Protein AF-A0A0S8EKQ5-F1 (afdb_monomer)

Solvent-accessible surface area (backbone atoms only — not comparable to full-atom values): 7955 Å² total; per-residue (Å²): 131,70,68,64,58,56,53,51,50,49,41,32,67,75,46,44,52,55,64,85,63,98,83,63,56,72,72,59,52,55,53,39,52,53,35,38,76,71,75,39,72,30,67,45,91,68,49,55,60,53,49,50,55,59,42,62,75,48,75,75,86,63,68,54,60,55,75,44,77,36,56,76,66,57,38,51,53,50,51,43,46,37,74,69,46,48,60,64,58,49,21,62,73,41,54,92,82,46,51,52,70,58,46,50,53,48,53,54,49,50,26,59,74,32,69,45,57,81,89,42,44,40,62,53,30,43,76,70,67,73,45,77,80,83,125

Structure (mmCIF, N/CA/C/O backbone):
data_AF-A0A0S8EKQ5-F1
#
_entry.id   AF-A0A0S8EKQ5-F1
#
loop_
_atom_site.group_PDB
_atom_site.id
_atom_site.type_symbol
_atom_site.label_atom_id
_atom_site.label_alt_id
_atom_site.label_comp_id
_atom_site.label_asym_id
_atom_site.label_entity_id
_atom_site.label_seq_id
_atom_site.pdbx_PDB_ins_code
_atom_site.Cartn_x
_atom_site.Cartn_y
_atom_site.Cartn_z
_atom_site.occupancy
_atom_site.B_iso_or_equiv
_atom_site.auth_seq_id
_atom_site.auth_comp_id
_atom_site.auth_asym_id
_atom_site.auth_atom_id
_atom_site.pdbx_PDB_model_num
ATOM 1 N N . MET A 1 1 ? -24.302 -8.553 15.765 1.00 49.97 1 MET A N 1
ATOM 2 C CA . MET A 1 1 ? -23.192 -8.093 14.897 1.00 49.97 1 MET A CA 1
ATOM 3 C C . MET A 1 1 ? -23.242 -6.576 14.826 1.00 49.97 1 MET A C 1
ATOM 5 O O . MET A 1 1 ? -24.324 -6.044 14.621 1.00 49.97 1 MET A O 1
ATOM 9 N N . SER A 1 2 ? -22.131 -5.868 15.046 1.00 59.28 2 SER A N 1
ATOM 10 C CA . SER A 1 2 ? -22.132 -4.399 14.985 1.00 59.28 2 SER A CA 1
ATOM 11 C C . SER A 1 2 ? -22.181 -3.951 13.520 1.00 59.28 2 SER A C 1
ATOM 13 O O . SER A 1 2 ? -21.159 -3.961 12.837 1.00 59.28 2 SER A O 1
ATOM 15 N N . SER A 1 3 ? -23.378 -3.596 13.032 1.00 77.56 3 SER A N 1
ATOM 16 C CA . SER A 1 3 ? -23.650 -3.170 11.644 1.00 77.56 3 SER A CA 1
ATOM 17 C C . SER A 1 3 ? -22.677 -2.102 11.136 1.00 77.56 3 SER A C 1
ATOM 19 O O . SER A 1 3 ? -22.380 -2.051 9.949 1.00 77.56 3 SER A O 1
ATOM 21 N N . ARG A 1 4 ? -22.147 -1.271 12.038 1.00 84.75 4 ARG A N 1
ATOM 22 C CA . ARG A 1 4 ? -21.207 -0.194 11.727 1.00 84.75 4 ARG A CA 1
ATOM 23 C C . ARG A 1 4 ? -19.870 -0.701 11.176 1.00 84.75 4 ARG A C 1
ATOM 25 O O . ARG A 1 4 ? -19.372 -0.128 10.216 1.00 84.75 4 ARG A O 1
ATOM 32 N N . LEU A 1 5 ? -19.278 -1.741 11.767 1.00 79.06 5 LEU A N 1
ATOM 33 C CA . LEU A 1 5 ? -17.951 -2.221 11.350 1.00 79.06 5 LEU A CA 1
ATOM 34 C C . LEU A 1 5 ? -17.982 -2.880 9.974 1.00 79.06 5 LEU A C 1
ATOM 36 O O . LEU A 1 5 ? -17.043 -2.714 9.207 1.00 79.06 5 LEU A O 1
ATOM 40 N N . VAL A 1 6 ? -19.080 -3.562 9.647 1.00 80.81 6 VAL A N 1
ATOM 41 C CA . VAL A 1 6 ? -19.284 -4.168 8.326 1.00 80.81 6 VAL A CA 1
ATOM 42 C C . VAL A 1 6 ? -19.385 -3.089 7.248 1.00 80.81 6 VAL A C 1
ATOM 44 O O . VAL A 1 6 ? -18.750 -3.212 6.211 1.00 80.81 6 VAL A O 1
ATOM 47 N N . THR A 1 7 ? -20.110 -1.994 7.504 1.00 83.75 7 THR A N 1
ATOM 48 C CA . THR A 1 7 ? -20.184 -0.857 6.569 1.00 83.75 7 THR A CA 1
ATOM 49 C C . THR A 1 7 ? -18.829 -0.183 6.373 1.00 83.75 7 THR A C 1
ATOM 51 O O . THR A 1 7 ? -18.474 0.164 5.251 1.00 83.75 7 THR A O 1
ATOM 54 N N . ILE A 1 8 ? -18.066 -0.012 7.455 1.00 84.69 8 ILE A N 1
ATOM 55 C CA . ILE A 1 8 ? -16.722 0.570 7.395 1.00 84.69 8 ILE A CA 1
ATOM 56 C C . ILE A 1 8 ? -15.788 -0.333 6.580 1.00 84.69 8 ILE A C 1
ATOM 58 O O . ILE A 1 8 ? -15.105 0.154 5.685 1.00 84.69 8 ILE A O 1
ATOM 62 N N . LEU A 1 9 ? -15.784 -1.640 6.864 1.00 79.62 9 LEU A N 1
ATOM 63 C CA . LEU A 1 9 ? -14.973 -2.620 6.145 1.00 79.62 9 LEU A CA 1
ATOM 64 C C . LEU A 1 9 ? -15.328 -2.647 4.657 1.00 79.62 9 LEU A C 1
ATOM 66 O O . LEU A 1 9 ? -14.433 -2.518 3.832 1.00 79.62 9 LEU A O 1
ATOM 70 N N . ALA A 1 10 ? -16.619 -2.720 4.326 1.00 78.31 10 ALA A N 1
ATOM 71 C CA . ALA A 1 10 ? -17.087 -2.680 2.947 1.00 78.31 10 ALA A CA 1
ATOM 72 C C . ALA A 1 10 ? -16.643 -1.390 2.240 1.00 78.31 10 ALA A C 1
ATOM 74 O O . ALA A 1 10 ? -16.176 -1.437 1.111 1.00 78.31 10 ALA A O 1
ATOM 75 N N . GLY A 1 11 ? -16.722 -0.234 2.909 1.00 79.94 11 GLY A N 1
ATOM 76 C CA . GLY A 1 11 ? -16.228 1.032 2.363 1.00 79.94 11 GLY A CA 1
ATOM 77 C C . GLY A 1 11 ? -14.750 0.966 1.970 1.00 79.94 11 GLY A C 1
ATOM 78 O O . GLY A 1 11 ? -14.397 1.378 0.868 1.00 79.94 11 GLY A O 1
ATOM 79 N N . TYR A 1 12 ? -13.906 0.391 2.829 1.00 78.25 12 TYR A N 1
ATOM 80 C CA . TYR A 1 12 ? -12.501 0.151 2.497 1.00 78.25 12 TYR A CA 1
ATOM 81 C C . TYR A 1 12 ? -12.352 -0.855 1.348 1.00 78.25 12 TYR A C 1
ATOM 83 O O . TYR A 1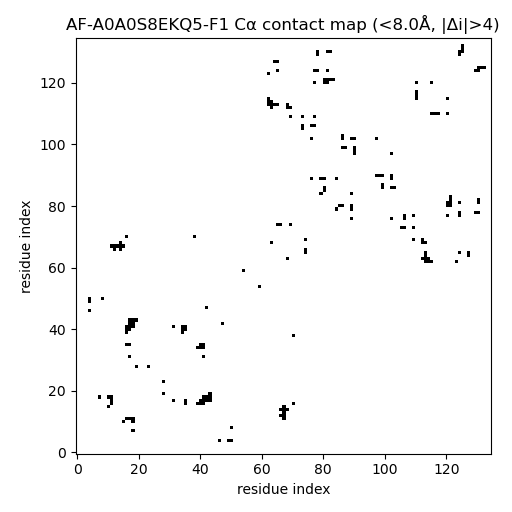 12 ? -11.603 -0.591 0.415 1.00 78.25 12 TYR A O 1
ATOM 91 N N . GLU A 1 13 ? -13.101 -1.960 1.353 1.00 73.00 13 GLU A N 1
ATOM 92 C CA . GLU A 1 13 ? -13.088 -2.956 0.268 1.00 73.00 13 GLU A CA 1
ATOM 93 C C . GLU A 1 13 ? -13.494 -2.378 -1.099 1.00 73.00 13 GLU A C 1
ATOM 95 O O . GLU A 1 13 ? -13.020 -2.850 -2.133 1.00 73.00 13 GLU A O 1
ATOM 100 N N . TYR A 1 14 ? -14.315 -1.326 -1.114 1.00 75.62 14 TYR A N 1
ATOM 101 C CA . TYR A 1 14 ? -14.677 -0.570 -2.316 1.00 75.62 14 TYR A CA 1
ATOM 102 C C . TYR A 1 14 ? -13.705 0.576 -2.655 1.00 75.62 14 TYR A C 1
ATOM 104 O O . TYR A 1 14 ? -13.957 1.322 -3.599 1.00 75.62 14 TYR A O 1
ATOM 112 N N . GLY A 1 15 ? -12.590 0.708 -1.928 1.00 68.44 15 GLY A N 1
ATOM 113 C CA . GLY A 1 15 ? -11.517 1.660 -2.226 1.00 68.44 15 GLY A CA 1
ATOM 114 C C . GLY A 1 15 ? -11.637 3.016 -1.530 1.00 68.44 15 GLY A C 1
ATOM 115 O O . GLY A 1 15 ? -11.069 3.994 -2.007 1.00 68.44 15 GLY A O 1
ATOM 116 N N . ALA A 1 16 ? -12.379 3.124 -0.424 1.00 80.25 16 ALA A N 1
ATOM 117 C CA . ALA A 1 16 ? -12.367 4.348 0.372 1.00 80.25 16 ALA A CA 1
ATOM 118 C C . ALA A 1 16 ? -11.007 4.537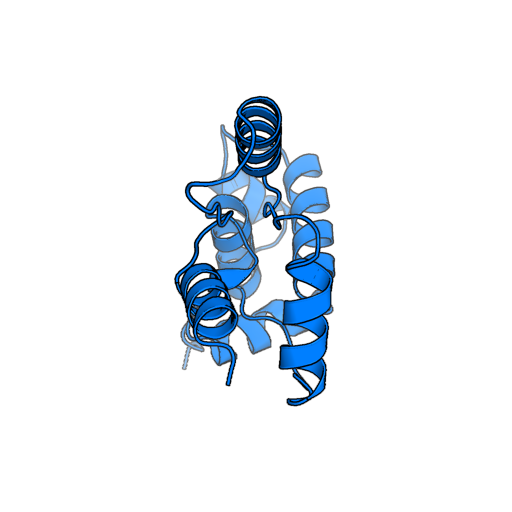 1.069 1.00 80.25 16 ALA A C 1
ATOM 120 O O . ALA A 1 16 ? -10.570 3.672 1.819 1.00 80.25 16 ALA A O 1
ATOM 121 N N . ASP A 1 17 ? -10.382 5.705 0.919 1.00 78.06 17 ASP A N 1
ATOM 122 C CA . ASP A 1 17 ? -9.123 6.034 1.612 1.00 78.06 17 ASP A CA 1
ATOM 123 C C . ASP A 1 17 ? -9.328 6.501 3.070 1.00 78.06 17 ASP A C 1
ATOM 125 O O . ASP A 1 17 ? -8.375 6.777 3.799 1.00 78.06 17 ASP A O 1
ATOM 129 N N . GLY A 1 18 ? -10.574 6.578 3.539 1.00 82.12 18 GLY A N 1
ATOM 130 C CA . GLY A 1 18 ? -10.901 6.911 4.921 1.00 82.12 18 GLY A CA 1
ATOM 131 C C . GLY A 1 18 ? -12.400 6.866 5.199 1.00 82.12 18 GLY A C 1
ATOM 132 O O . GLY A 1 18 ? -13.218 7.070 4.302 1.00 82.12 18 GLY A O 1
ATOM 133 N N . TYR A 1 19 ? -12.769 6.619 6.458 1.00 85.56 19 TYR A N 1
ATOM 134 C CA . TYR A 1 19 ? -14.165 6.617 6.900 1.00 85.56 19 TYR A CA 1
ATOM 135 C C . TYR A 1 19 ? -14.368 7.523 8.118 1.00 85.56 19 TYR A C 1
ATOM 137 O O . TYR A 1 19 ? -13.725 7.354 9.156 1.00 85.56 19 TYR A O 1
ATOM 145 N N . LEU A 1 20 ? -15.317 8.456 8.015 1.00 86.69 20 LEU A N 1
ATOM 146 C CA . LEU A 1 20 ? -15.680 9.398 9.074 1.00 86.69 20 LEU A CA 1
ATOM 147 C C . LEU A 1 20 ? -17.164 9.255 9.426 1.00 86.69 20 LEU A C 1
ATOM 149 O O . LEU A 1 20 ? -18.012 9.027 8.567 1.00 86.69 20 LEU A O 1
ATOM 153 N N . THR A 1 21 ? -17.493 9.417 10.707 1.00 84.12 21 THR A N 1
ATOM 154 C CA . THR A 1 21 ? -18.889 9.474 11.169 1.00 84.12 21 THR A CA 1
ATOM 155 C C . THR A 1 21 ? -19.311 10.921 11.408 1.00 84.12 21 THR A C 1
ATOM 157 O O . THR A 1 21 ? -18.476 11.776 11.693 1.00 84.12 21 THR A O 1
ATOM 160 N N . LYS A 1 22 ? -20.620 11.205 11.349 1.00 80.50 22 LYS A N 1
ATOM 161 C CA . LYS A 1 22 ? -21.175 12.564 11.527 1.00 80.50 22 LYS A CA 1
ATOM 162 C C . LYS A 1 22 ? -20.849 13.223 12.884 1.00 80.50 22 LYS A C 1
ATOM 164 O O . LYS A 1 22 ? -21.068 14.417 13.026 1.00 80.50 22 LYS A O 1
ATOM 169 N N . GLY A 1 23 ? -20.343 12.469 13.867 1.00 80.44 23 GLY A N 1
ATOM 170 C CA . GLY A 1 23 ? -19.962 12.967 15.196 1.00 80.44 23 GLY A CA 1
ATOM 171 C C . GLY A 1 23 ? -18.477 13.316 15.363 1.00 80.44 23 GLY A C 1
ATOM 172 O O . GLY A 1 23 ? -18.048 13.592 16.482 1.00 80.44 23 GLY A O 1
ATOM 173 N N . ILE A 1 24 ? -17.671 13.259 14.299 1.00 82.38 24 ILE A N 1
ATOM 174 C CA . ILE A 1 24 ? -16.241 13.571 14.379 1.00 82.38 24 ILE A CA 1
ATOM 175 C C . ILE A 1 24 ? -16.021 15.070 14.643 1.00 82.38 24 ILE A C 1
ATOM 177 O O . ILE A 1 24 ? -16.697 15.929 14.074 1.00 82.38 24 ILE A O 1
ATOM 181 N N . LYS A 1 25 ? -15.061 15.395 15.515 1.00 84.56 25 LYS A N 1
ATOM 182 C CA . LYS A 1 25 ? -14.661 16.786 15.757 1.00 84.56 25 LYS A CA 1
ATOM 183 C C . LYS A 1 25 ? -14.000 17.375 14.506 1.00 84.56 25 LYS A C 1
ATOM 185 O O . LYS A 1 25 ? -13.324 16.650 13.776 1.00 84.56 25 LYS A O 1
ATOM 190 N N . ARG A 1 26 ? -14.157 18.683 14.274 1.00 83.25 26 ARG A N 1
ATOM 191 C CA . ARG A 1 26 ? -13.646 19.358 13.063 1.00 83.25 26 ARG A CA 1
ATOM 192 C C . ARG A 1 26 ? -12.139 19.197 12.884 1.00 83.25 26 ARG A C 1
ATOM 194 O O . ARG A 1 26 ? -11.686 18.995 11.764 1.00 83.25 26 ARG A O 1
ATOM 201 N N . GLU A 1 27 ? -11.380 19.206 13.972 1.00 81.50 27 GLU A N 1
ATOM 202 C CA . GLU A 1 27 ? -9.918 19.086 13.949 1.00 81.50 27 GLU A CA 1
ATOM 203 C C . GLU A 1 27 ? -9.481 17.723 13.391 1.00 81.50 27 GLU A C 1
ATOM 205 O O . GLU A 1 27 ? -8.493 17.617 12.671 1.00 81.50 27 GLU A O 1
ATOM 210 N N . LYS A 1 28 ? -10.274 16.677 13.651 1.00 82.25 28 LYS A N 1
ATOM 211 C CA . LYS A 1 28 ? -10.033 15.324 13.137 1.00 82.25 28 LYS A CA 1
ATOM 212 C C . LYS A 1 28 ? -10.397 15.159 11.665 1.00 82.25 28 LYS A C 1
ATOM 214 O O . LYS A 1 28 ? -9.867 14.263 11.018 1.00 82.25 28 LYS A O 1
ATOM 219 N N . ILE A 1 29 ? -11.260 16.020 11.127 1.00 88.00 29 ILE A N 1
ATOM 220 C CA . ILE A 1 29 ? -11.550 16.047 9.688 1.00 88.00 29 ILE A CA 1
ATOM 221 C C . ILE A 1 29 ? -10.319 16.550 8.928 1.00 88.00 29 ILE A C 1
ATOM 223 O O . ILE A 1 29 ? -9.947 15.947 7.927 1.00 88.00 29 ILE A O 1
ATOM 227 N N . GLY A 1 30 ? -9.663 17.605 9.427 1.00 89.94 30 GLY A N 1
ATOM 228 C CA . GLY A 1 30 ? -8.421 18.122 8.840 1.00 89.94 30 GLY A CA 1
ATOM 229 C C . GLY A 1 30 ? -7.319 17.063 8.809 1.00 89.94 30 GLY A C 1
ATOM 230 O O . GLY A 1 30 ? -6.782 16.767 7.748 1.00 89.94 30 GLY A O 1
ATOM 231 N N . GLU A 1 31 ? -7.083 16.402 9.945 1.00 86.44 31 GLU A N 1
ATOM 232 C CA . GLU A 1 31 ? -6.123 15.294 10.056 1.00 86.44 31 GLU A CA 1
ATOM 233 C C . GLU A 1 31 ? -6.433 14.148 9.079 1.00 86.44 31 GLU A C 1
ATOM 235 O O . GLU A 1 31 ? -5.526 13.588 8.461 1.00 86.44 31 GLU A O 1
ATOM 240 N N . ALA A 1 32 ? -7.714 13.809 8.901 1.00 86.69 32 ALA A N 1
ATOM 241 C CA . ALA A 1 32 ? -8.128 12.781 7.952 1.00 86.69 32 ALA A CA 1
ATOM 242 C C . ALA A 1 32 ? -7.804 13.163 6.506 1.00 86.69 32 ALA A C 1
ATOM 244 O O . ALA A 1 32 ? -7.271 12.342 5.761 1.00 86.69 32 ALA A O 1
ATOM 245 N N . ILE A 1 33 ? -8.072 14.413 6.127 1.00 89.56 33 ILE A N 1
ATOM 246 C CA . ILE A 1 33 ? -7.767 14.926 4.790 1.00 89.56 33 ILE A CA 1
ATOM 247 C C . ILE A 1 33 ? -6.255 14.918 4.548 1.00 89.56 33 ILE A C 1
ATOM 249 O O . ILE A 1 33 ? -5.809 14.388 3.534 1.00 89.56 33 ILE A O 1
ATOM 253 N N . GLU A 1 34 ? -5.458 15.445 5.479 1.00 90.94 34 GLU A N 1
ATOM 254 C CA . GLU A 1 34 ? -3.994 15.465 5.364 1.00 90.94 34 GLU A CA 1
ATOM 255 C C . GLU A 1 34 ? -3.408 14.051 5.252 1.00 90.94 34 GLU A C 1
ATOM 257 O O . GLU A 1 34 ? -2.533 13.793 4.422 1.00 90.94 34 GLU A O 1
ATOM 262 N N . THR A 1 35 ? -3.940 13.109 6.035 1.00 79.38 35 THR A N 1
ATOM 263 C CA . THR A 1 35 ? -3.535 11.698 5.993 1.00 79.38 35 THR A CA 1
ATOM 264 C C . THR A 1 35 ? -3.789 11.099 4.611 1.00 79.38 35 THR A C 1
ATOM 266 O O . THR A 1 35 ? -2.871 10.530 4.016 1.00 79.38 35 THR A O 1
ATOM 269 N N . VAL A 1 36 ? -4.986 11.292 4.056 1.00 85.00 36 VAL A N 1
ATOM 270 C CA . VAL A 1 36 ? -5.337 10.785 2.721 1.00 85.00 36 VAL A CA 1
ATOM 271 C C . VAL A 1 36 ? -4.498 11.444 1.628 1.00 85.00 36 VAL A C 1
ATOM 273 O O . VAL A 1 36 ? -3.948 10.750 0.773 1.00 85.00 36 VAL A O 1
ATOM 276 N N . LEU A 1 37 ? -4.300 12.764 1.692 1.00 81.88 37 LEU A N 1
ATOM 277 C CA . LEU A 1 37 ? -3.457 13.496 0.740 1.00 81.88 37 LEU A CA 1
ATOM 278 C C . LEU A 1 37 ? -1.989 13.049 0.777 1.00 81.88 37 LEU A C 1
ATOM 280 O O . LEU A 1 37 ? -1.315 13.069 -0.251 1.00 81.88 37 LEU A O 1
ATOM 284 N N . SER A 1 38 ? -1.497 12.587 1.929 1.00 75.62 38 SER A N 1
ATOM 285 C CA . SER A 1 38 ? -0.156 12.002 2.058 1.00 75.62 38 SER A CA 1
ATOM 286 C C . SER A 1 38 ? -0.029 10.585 1.466 1.00 75.62 38 SER A C 1
ATOM 288 O O . SER A 1 38 ? 1.052 9.995 1.495 1.00 75.62 38 SER A O 1
ATOM 290 N N . GLY A 1 39 ? -1.113 10.026 0.914 1.00 68.75 39 GLY A N 1
ATOM 291 C CA . GLY A 1 39 ? -1.155 8.680 0.335 1.00 68.75 39 GLY A CA 1
ATOM 292 C C . GLY A 1 39 ? -1.339 7.561 1.365 1.00 68.75 39 GLY A C 1
ATOM 293 O O . GLY A 1 39 ? -1.017 6.399 1.076 1.00 68.75 39 GLY A O 1
ATOM 294 N N . ASN A 1 40 ? -1.825 7.908 2.561 1.00 72.56 40 ASN A N 1
ATOM 295 C CA . ASN A 1 40 ? -2.118 6.985 3.653 1.00 72.56 40 ASN A CA 1
ATOM 296 C C . ASN A 1 40 ? -3.631 6.835 3.855 1.00 72.56 40 ASN A C 1
ATOM 298 O O . ASN A 1 40 ? -4.378 7.793 3.706 1.00 72.56 40 ASN A O 1
ATOM 302 N N . VAL A 1 41 ? -4.080 5.646 4.262 1.00 74.62 41 VAL A N 1
ATOM 303 C CA . VAL A 1 41 ? -5.487 5.423 4.627 1.00 74.62 41 VAL A CA 1
ATOM 304 C C . VAL A 1 41 ? -5.738 5.974 6.028 1.00 74.62 41 VAL A C 1
ATOM 306 O O . VAL A 1 41 ? -5.021 5.627 6.973 1.00 74.62 41 VAL A O 1
ATOM 309 N N . TYR A 1 42 ? -6.765 6.807 6.176 1.00 82.38 42 TYR A N 1
ATOM 310 C CA . TYR A 1 42 ? -7.177 7.322 7.475 1.00 82.38 42 TYR A CA 1
ATOM 311 C C . TYR A 1 42 ? -8.124 6.348 8.179 1.00 82.38 42 TYR A C 1
ATOM 313 O O . TYR A 1 42 ? -9.233 6.087 7.715 1.00 82.38 42 TYR A O 1
ATOM 321 N N . TYR A 1 43 ? -7.717 5.879 9.358 1.00 80.12 43 TYR A N 1
ATOM 322 C CA . TYR A 1 43 ? -8.566 5.088 10.244 1.00 80.12 43 TYR A CA 1
ATOM 323 C C . TYR A 1 43 ? -9.020 5.947 11.418 1.00 80.12 43 TYR A C 1
ATOM 325 O O . TYR A 1 43 ? -8.198 6.506 12.144 1.00 80.12 43 TYR A O 1
ATOM 333 N N . MET A 1 44 ? -10.331 6.009 11.651 1.00 79.31 44 MET A N 1
ATOM 334 C CA . MET A 1 44 ? -10.864 6.692 12.825 1.00 79.31 44 MET A CA 1
ATOM 335 C C . MET A 1 44 ? -10.350 5.998 14.105 1.00 79.31 44 MET A C 1
ATOM 337 O O . MET A 1 44 ? -10.285 4.763 14.130 1.00 79.31 44 MET A O 1
ATOM 341 N N . PRO A 1 45 ? -10.010 6.735 15.178 1.00 72.69 45 PRO A N 1
ATOM 342 C CA . PRO A 1 45 ? -9.494 6.134 16.408 1.00 72.69 45 PRO A CA 1
ATOM 343 C C . PRO A 1 45 ? -10.373 4.982 16.919 1.00 72.69 45 PRO A C 1
ATOM 345 O O . PRO A 1 45 ? -11.599 5.105 16.952 1.00 72.69 45 PRO A O 1
ATOM 348 N N . GLY A 1 46 ? -9.754 3.852 17.267 1.00 71.56 46 GLY A N 1
ATOM 349 C CA . GLY A 1 46 ? -10.437 2.633 17.717 1.00 71.56 46 GLY A CA 1
ATOM 350 C C . GLY A 1 46 ? -10.989 1.751 16.592 1.00 71.56 46 GLY A C 1
ATOM 351 O O . GLY A 1 46 ? -11.135 0.548 16.783 1.00 71.56 46 GLY A O 1
ATOM 352 N N . THR A 1 47 ? -11.247 2.290 15.392 1.00 74.75 47 THR A N 1
ATOM 353 C CA . THR A 1 47 ? -11.761 1.466 14.278 1.00 74.75 47 THR A CA 1
ATOM 354 C C . THR A 1 47 ? -10.697 0.554 13.688 1.00 74.75 47 THR A C 1
ATOM 356 O O . THR A 1 47 ? -11.029 -0.523 13.207 1.00 74.75 47 THR A O 1
ATOM 359 N N . LYS A 1 48 ? -9.416 0.937 13.747 1.00 66.00 48 LYS A N 1
ATOM 360 C CA . LYS A 1 48 ? -8.316 0.107 13.245 1.00 66.00 48 LYS A CA 1
ATOM 361 C C . LYS A 1 48 ? -8.190 -1.183 14.053 1.00 66.00 48 LYS A C 1
ATOM 363 O O . LYS A 1 48 ? -8.081 -2.259 13.473 1.00 66.00 48 LYS A O 1
ATOM 368 N N . GLU A 1 49 ? -8.248 -1.077 15.376 1.00 68.25 49 GLU A N 1
ATOM 369 C CA . GLU A 1 49 ? -8.173 -2.202 16.305 1.00 68.25 49 GLU A CA 1
ATOM 370 C C . GLU A 1 49 ? -9.430 -3.077 16.213 1.00 68.25 49 GLU A C 1
ATOM 372 O O . GLU A 1 49 ? -9.331 -4.302 16.161 1.00 68.25 49 GLU A O 1
ATOM 377 N N . GLU A 1 50 ? -10.611 -2.460 16.116 1.00 74.56 50 GLU A N 1
ATOM 378 C CA . GLU A 1 50 ? -11.887 -3.163 15.938 1.00 74.56 50 GLU A CA 1
ATOM 379 C C . GLU A 1 50 ? -11.947 -3.939 14.612 1.00 74.56 50 GLU A C 1
ATOM 381 O O . GLU A 1 50 ? -12.369 -5.098 14.588 1.00 74.56 50 GLU A O 1
ATOM 386 N N . LEU A 1 51 ? -11.490 -3.333 13.512 1.00 71.56 51 LEU A N 1
ATOM 387 C CA . LEU A 1 51 ? -11.391 -3.993 12.210 1.00 71.56 51 LEU A CA 1
ATOM 388 C C . LEU A 1 51 ? -10.332 -5.091 12.224 1.00 71.56 51 LEU A C 1
ATOM 390 O O . LEU A 1 51 ? -10.582 -6.161 11.685 1.00 71.56 51 LEU A O 1
ATOM 394 N N . ALA A 1 52 ? -9.184 -4.866 12.869 1.00 65.00 52 ALA A N 1
ATOM 395 C CA . ALA A 1 52 ? -8.151 -5.885 13.028 1.00 65.00 52 ALA A CA 1
ATOM 396 C C . ALA A 1 52 ? -8.643 -7.086 13.848 1.00 65.00 52 ALA A C 1
ATOM 398 O O . ALA A 1 52 ? -8.279 -8.215 13.551 1.00 65.00 52 ALA A O 1
ATOM 399 N N . ALA A 1 53 ? -9.491 -6.879 14.858 1.00 66.00 53 ALA A N 1
ATOM 400 C CA . ALA A 1 53 ? -10.113 -7.966 15.613 1.00 66.00 53 ALA A CA 1
ATOM 401 C C . ALA A 1 53 ? -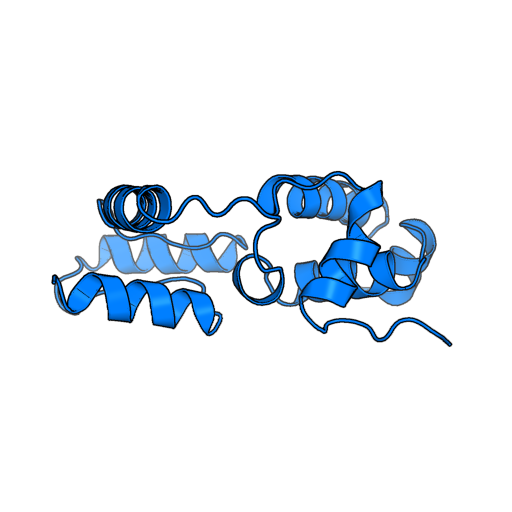11.190 -8.701 14.797 1.00 66.00 53 ALA A C 1
ATOM 403 O O . ALA A 1 53 ? -11.330 -9.921 14.912 1.00 66.00 53 ALA A O 1
ATOM 404 N N . LEU A 1 54 ? -11.937 -7.973 13.960 1.00 66.69 54 LEU A N 1
ATOM 405 C CA . LEU A 1 54 ? -12.920 -8.545 13.043 1.00 66.69 54 LEU A CA 1
ATOM 406 C C . LEU A 1 54 ? -12.241 -9.406 11.970 1.00 66.69 54 LEU A C 1
ATOM 408 O O . LEU A 1 54 ? -12.685 -10.523 11.717 1.00 66.69 54 LEU A O 1
ATOM 412 N N . THR A 1 55 ? -11.134 -8.923 11.403 1.00 57.72 55 THR A N 1
ATOM 413 C CA . THR A 1 55 ? -10.336 -9.670 10.429 1.00 57.72 55 THR A CA 1
ATOM 414 C C . THR A 1 55 ? -9.484 -10.746 11.092 1.00 57.72 55 THR A C 1
ATOM 416 O O . THR A 1 55 ? -9.373 -11.814 10.531 1.00 57.72 55 THR A O 1
ATOM 419 N N . ASN A 1 56 ? -8.974 -10.601 12.319 1.00 50.56 56 ASN A N 1
ATOM 420 C CA . ASN A 1 56 ? -8.267 -11.701 13.003 1.00 50.56 56 ASN A CA 1
ATOM 421 C C . ASN A 1 56 ? -9.166 -12.907 13.326 1.00 50.56 56 ASN A C 1
ATOM 423 O O . ASN A 1 56 ? -8.654 -14.003 13.544 1.00 50.56 56 ASN A O 1
ATOM 427 N N . ARG A 1 57 ? -10.496 -12.737 13.357 1.00 44.69 57 ARG A N 1
ATOM 428 C CA . ARG A 1 57 ? -11.448 -13.860 13.446 1.00 44.69 57 ARG A CA 1
ATOM 429 C C . ARG A 1 57 ? -11.636 -14.606 12.120 1.00 44.69 57 ARG A C 1
ATOM 431 O O . ARG A 1 57 ? -12.153 -15.718 12.133 1.00 44.69 57 ARG A O 1
ATOM 438 N N . MET A 1 58 ? -11.195 -14.031 11.005 1.00 39.62 58 MET A N 1
ATOM 439 C CA . MET A 1 58 ? -11.064 -14.689 9.707 1.00 39.62 58 MET A CA 1
ATOM 440 C C . MET A 1 58 ? -9.599 -14.595 9.307 1.00 39.62 58 MET A C 1
ATOM 442 O O . MET A 1 58 ? -9.242 -13.607 8.677 1.00 39.62 58 MET A O 1
ATOM 446 N N . PRO A 1 59 ? -8.726 -15.546 9.677 1.00 37.38 59 PRO A N 1
ATOM 447 C CA . PRO A 1 59 ? -7.309 -15.401 9.389 1.00 37.38 59 PRO A CA 1
ATOM 448 C C . PRO A 1 59 ? -7.166 -15.143 7.888 1.00 37.38 59 PRO A C 1
ATOM 450 O O . PRO A 1 59 ? -7.434 -16.032 7.081 1.00 37.38 59 PRO A O 1
ATOM 453 N N . VAL A 1 60 ? -6.822 -13.906 7.512 1.00 46.28 60 VAL A N 1
ATOM 454 C CA . VAL A 1 60 ? -6.541 -13.548 6.123 1.00 46.28 60 VAL A CA 1
ATOM 455 C C . VAL A 1 60 ? -5.173 -14.156 5.861 1.00 46.28 60 VAL A C 1
ATOM 457 O O . VAL A 1 60 ? -4.139 -13.498 5.942 1.00 46.28 60 VAL A O 1
ATOM 460 N N . GLN A 1 61 ? -5.158 -15.477 5.696 1.00 46.78 61 GLN A N 1
ATOM 461 C CA . GLN A 1 61 ? -4.008 -16.228 5.241 1.00 46.78 61 GLN A CA 1
ATOM 462 C C . GLN A 1 61 ? -3.876 -15.911 3.758 1.00 46.78 61 GLN A C 1
ATOM 464 O O . GLN A 1 61 ? -4.421 -16.605 2.907 1.00 46.78 61 GLN A O 1
ATOM 469 N N . GLY A 1 62 ? -3.243 -14.783 3.457 1.00 58.00 62 GLY A N 1
ATOM 470 C CA . GLY A 1 62 ? -3.045 -14.364 2.085 1.00 58.00 62 GLY A CA 1
ATOM 471 C C . GLY A 1 62 ? -2.530 -12.935 1.949 1.00 58.00 62 GLY A C 1
ATOM 472 O O . GLY A 1 62 ? -2.611 -12.145 2.895 1.00 58.00 62 GLY A O 1
ATOM 473 N N . PRO A 1 63 ? -1.980 -12.609 0.772 1.00 68.19 63 PRO A N 1
ATOM 474 C CA . PRO A 1 63 ? -1.646 -11.239 0.403 1.00 68.19 63 PRO A CA 1
ATOM 475 C C . PRO A 1 63 ? -2.877 -10.335 0.525 1.00 68.19 63 PRO A C 1
ATOM 477 O O . PRO A 1 63 ? -3.996 -10.772 0.279 1.00 68.19 63 PRO A O 1
ATOM 480 N N . LEU A 1 64 ? -2.690 -9.074 0.916 1.00 78.19 64 LEU A N 1
ATOM 481 C CA . LEU A 1 64 ? -3.802 -8.12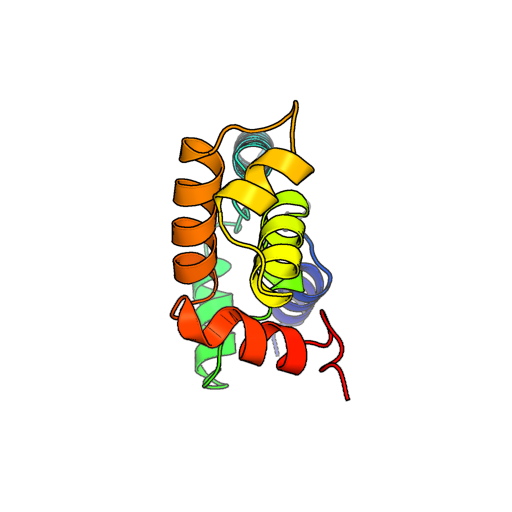1 0.981 1.00 78.19 64 LEU A CA 1
ATOM 482 C C . LEU A 1 64 ? -4.233 -7.696 -0.433 1.00 78.19 64 LEU A C 1
ATOM 484 O O . LEU A 1 64 ? -3.398 -7.604 -1.331 1.00 78.19 64 LEU A O 1
ATOM 488 N N . ASN A 1 65 ? -5.526 -7.409 -0.631 1.00 80.56 65 ASN A N 1
ATOM 489 C CA . ASN A 1 65 ? -6.071 -7.030 -1.940 1.00 80.56 65 ASN A CA 1
ATOM 490 C C . ASN A 1 65 ? -5.472 -5.693 -2.431 1.00 80.56 65 ASN A C 1
ATOM 492 O O . ASN A 1 65 ? -5.762 -4.649 -1.840 1.00 80.56 65 ASN A O 1
ATOM 496 N N . PRO A 1 66 ? -4.699 -5.660 -3.532 1.00 83.25 66 PRO A N 1
ATOM 497 C CA . PRO A 1 66 ? -4.060 -4.428 -3.985 1.00 83.25 66 PRO A CA 1
ATOM 498 C C . PRO A 1 66 ? -5.054 -3.318 -4.348 1.00 83.25 66 PRO A C 1
ATOM 500 O O . PRO A 1 66 ? -4.744 -2.154 -4.121 1.00 83.25 66 PRO A O 1
ATOM 503 N N . LYS A 1 67 ? -6.263 -3.656 -4.829 1.00 77.94 67 LYS A N 1
ATOM 504 C CA . LYS A 1 67 ? -7.319 -2.675 -5.165 1.00 77.94 67 LYS A CA 1
ATOM 505 C C . LYS A 1 67 ? -7.834 -1.907 -3.943 1.00 77.94 67 LYS A C 1
ATOM 507 O O . LYS A 1 67 ? -8.392 -0.831 -4.095 1.00 77.94 67 LYS A O 1
ATOM 512 N N . VAL A 1 68 ? -7.659 -2.482 -2.753 1.00 75.44 68 VAL A N 1
ATOM 513 C CA . VAL A 1 68 ? -8.138 -1.938 -1.475 1.00 75.44 68 VAL A CA 1
ATOM 514 C C . VAL A 1 68 ? -7.044 -1.153 -0.760 1.00 75.44 68 VAL A C 1
ATOM 516 O O . VAL A 1 68 ? -7.309 -0.132 -0.137 1.00 75.44 68 VAL A O 1
ATOM 519 N N . TYR A 1 69 ? -5.804 -1.641 -0.819 1.00 78.88 69 TYR A N 1
ATOM 520 C CA . TYR A 1 69 ? -4.712 -1.132 0.017 1.00 78.88 69 TYR A CA 1
ATOM 521 C C . TYR A 1 69 ? -3.727 -0.212 -0.718 1.00 78.88 69 TYR A C 1
ATOM 523 O O . TYR A 1 69 ? -2.848 0.373 -0.074 1.00 78.88 69 TYR A O 1
ATOM 531 N N . LEU A 1 70 ? -3.835 -0.083 -2.044 1.00 82.31 70 LEU A N 1
ATOM 532 C CA . LEU A 1 70 ? -2.995 0.803 -2.847 1.00 82.31 70 LEU A CA 1
ATOM 533 C C . LEU A 1 70 ? -3.805 1.980 -3.391 1.00 82.31 70 LEU A C 1
ATOM 535 O O . LEU A 1 70 ? -4.883 1.797 -3.947 1.00 82.31 70 LEU A O 1
ATOM 539 N N . ASN A 1 71 ? -3.234 3.186 -3.305 1.00 82.12 71 ASN A N 1
ATOM 540 C CA . ASN A 1 71 ? -3.753 4.338 -4.047 1.00 82.12 71 ASN A CA 1
ATOM 541 C C . ASN A 1 71 ? -3.584 4.121 -5.559 1.00 82.12 71 ASN A C 1
ATOM 543 O O . ASN A 1 71 ? -2.782 3.292 -5.987 1.00 82.12 71 ASN A O 1
ATOM 547 N N . LEU A 1 72 ? -4.269 4.925 -6.375 1.00 83.19 72 LEU A N 1
ATOM 548 C CA . LEU A 1 72 ? -4.267 4.796 -7.839 1.00 83.19 72 LEU A CA 1
ATOM 549 C C . LEU A 1 72 ? -2.861 4.730 -8.457 1.00 83.19 72 LEU A C 1
ATOM 551 O O . LEU A 1 72 ? -2.620 3.933 -9.361 1.00 83.19 72 LEU A O 1
ATOM 555 N N . ILE A 1 73 ? -1.916 5.533 -7.957 1.00 88.94 73 ILE A N 1
ATOM 556 C CA . ILE A 1 73 ? -0.545 5.562 -8.485 1.00 88.94 73 ILE A CA 1
ATOM 557 C C . ILE A 1 73 ? 0.211 4.292 -8.078 1.00 88.94 73 ILE A C 1
ATOM 559 O O . ILE A 1 73 ? 0.880 3.677 -8.902 1.00 88.94 73 ILE A O 1
ATOM 563 N N . ASP A 1 74 ? 0.106 3.884 -6.809 1.00 91.81 74 ASP A N 1
ATOM 564 C CA . ASP A 1 74 ? 0.722 2.650 -6.307 1.00 91.81 74 ASP A CA 1
ATOM 565 C C . ASP A 1 74 ? 0.150 1.416 -7.016 1.00 91.81 74 ASP A C 1
ATOM 567 O O . ASP A 1 74 ? 0.903 0.514 -7.379 1.00 91.81 74 ASP A O 1
ATOM 571 N N . LEU A 1 75 ? -1.160 1.400 -7.269 1.00 91.44 75 LEU A N 1
ATOM 572 C CA . LEU A 1 75 ? -1.833 0.340 -8.010 1.00 91.44 75 LEU A CA 1
ATOM 573 C C . LEU A 1 75 ? -1.315 0.268 -9.449 1.00 91.44 75 LEU A C 1
ATOM 575 O O . LEU A 1 75 ? -1.007 -0.816 -9.934 1.00 91.44 75 LEU A O 1
ATOM 579 N N . LYS A 1 76 ? -1.125 1.417 -10.105 1.00 92.88 76 LYS A N 1
ATOM 580 C CA . LYS A 1 76 ? -0.569 1.477 -11.460 1.00 92.88 76 LYS A CA 1
ATOM 581 C C . LYS A 1 76 ? 0.873 0.973 -11.527 1.00 92.88 76 LYS A C 1
ATOM 583 O O . LYS A 1 76 ? 1.216 0.202 -12.419 1.00 92.88 76 LYS A O 1
ATOM 588 N N . ILE A 1 77 ? 1.707 1.365 -10.563 1.00 94.69 77 ILE A N 1
ATOM 589 C CA . ILE A 1 77 ? 3.074 0.841 -10.427 1.00 94.69 77 ILE A CA 1
ATOM 590 C C . ILE A 1 77 ? 3.033 -0.678 -10.226 1.00 94.69 77 ILE A C 1
ATOM 592 O O . ILE A 1 77 ? 3.799 -1.403 -10.857 1.00 94.69 77 ILE A O 1
ATOM 596 N N . PHE A 1 78 ? 2.133 -1.168 -9.372 1.00 95.31 78 PHE A N 1
ATOM 597 C CA . PHE A 1 78 ? 1.970 -2.593 -9.110 1.00 95.31 78 PHE A CA 1
ATOM 598 C C . PHE A 1 78 ? 1.553 -3.377 -10.367 1.00 95.31 78 PHE A C 1
ATOM 600 O O . PHE A 1 78 ? 2.150 -4.414 -10.642 1.00 95.31 78 PHE A O 1
ATOM 607 N N . GLU A 1 79 ? 0.608 -2.866 -11.163 1.00 94.44 79 GLU A N 1
ATOM 608 C CA . GLU A 1 79 ? 0.208 -3.454 -12.452 1.00 94.44 79 GLU A CA 1
ATOM 609 C C . GLU A 1 79 ? 1.391 -3.583 -13.417 1.00 94.44 79 GLU A C 1
ATOM 611 O O . GLU A 1 79 ? 1.618 -4.658 -13.967 1.00 94.44 79 GLU A O 1
ATOM 616 N N . PHE A 1 80 ? 2.179 -2.518 -13.596 1.00 94.88 80 PHE A N 1
ATOM 617 C CA . PHE A 1 80 ? 3.337 -2.558 -14.491 1.00 94.88 80 PHE A CA 1
ATOM 618 C C . PHE A 1 80 ? 4.395 -3.564 -14.031 1.00 94.88 80 PHE A C 1
ATOM 620 O O . PHE A 1 80 ? 4.892 -4.358 -14.831 1.00 94.88 80 PHE A O 1
ATOM 627 N N . MET A 1 81 ? 4.692 -3.586 -12.730 1.00 95.19 81 MET A N 1
ATOM 628 C CA . MET A 1 81 ? 5.600 -4.575 -12.147 1.00 95.19 81 MET A CA 1
ATOM 629 C C . MET A 1 81 ? 5.074 -6.004 -12.355 1.00 95.19 81 MET A C 1
ATOM 631 O O . MET A 1 81 ? 5.847 -6.911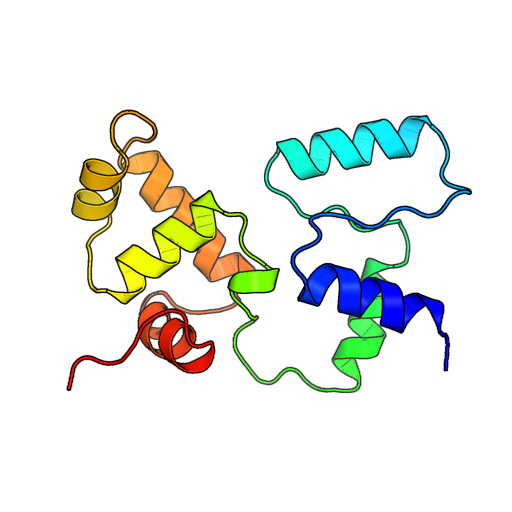 -12.654 1.00 95.19 81 MET A O 1
ATOM 635 N N . ALA A 1 82 ? 3.760 -6.215 -12.238 1.00 94.81 82 ALA A N 1
ATOM 636 C CA . ALA A 1 82 ? 3.132 -7.514 -12.465 1.00 94.81 82 ALA A CA 1
ATOM 637 C C . ALA A 1 82 ? 3.173 -7.954 -13.941 1.00 94.81 82 ALA A C 1
ATOM 639 O O . ALA A 1 82 ? 3.214 -9.151 -14.222 1.00 94.81 82 ALA A O 1
ATOM 640 N N . MET A 1 83 ? 3.225 -7.004 -14.880 1.00 92.88 83 MET A N 1
ATOM 641 C CA . MET A 1 83 ? 3.451 -7.256 -16.310 1.00 92.88 83 MET A CA 1
ATOM 642 C C . MET A 1 83 ? 4.919 -7.567 -16.653 1.00 92.88 83 MET A C 1
ATOM 644 O O . MET A 1 83 ? 5.225 -7.817 -17.818 1.00 92.88 83 MET A O 1
ATOM 648 N N . GLY A 1 84 ? 5.817 -7.575 -15.663 1.00 91.88 84 GLY A N 1
ATOM 649 C CA . GLY A 1 84 ? 7.235 -7.890 -15.836 1.00 91.88 84 GLY A CA 1
ATOM 650 C C . GLY A 1 84 ? 8.126 -6.678 -16.103 1.00 91.88 84 GLY A C 1
ATOM 651 O O . GLY A 1 84 ? 9.307 -6.867 -16.382 1.00 91.88 84 GLY A O 1
ATOM 652 N N . MET A 1 85 ? 7.598 -5.453 -16.001 1.00 94.31 85 MET A N 1
ATOM 653 C CA . MET A 1 85 ? 8.411 -4.248 -16.161 1.00 94.31 85 MET A CA 1
ATOM 654 C C . MET A 1 85 ? 9.381 -4.071 -14.988 1.00 94.31 85 MET A C 1
ATOM 656 O O . MET A 1 85 ? 9.048 -4.277 -13.817 1.00 94.31 85 MET A O 1
ATOM 660 N N . THR A 1 86 ? 10.589 -3.634 -15.311 1.00 93.88 86 THR A N 1
ATOM 661 C CA . THR A 1 86 ? 11.609 -3.204 -14.358 1.00 93.88 86 THR A CA 1
ATOM 662 C C . THR A 1 86 ? 11.279 -1.825 -13.783 1.00 93.88 86 THR A C 1
ATOM 664 O O . THR A 1 86 ? 10.522 -1.048 -14.358 1.00 93.88 86 THR A O 1
ATOM 667 N N . VAL A 1 87 ? 11.888 -1.471 -12.645 1.00 92.00 87 VAL A N 1
ATOM 668 C CA . VAL A 1 87 ? 11.729 -0.135 -12.028 1.00 92.00 87 VAL A CA 1
ATOM 669 C C . VAL A 1 87 ? 12.077 0.994 -13.001 1.00 92.00 87 VAL A C 1
ATOM 671 O O . VAL A 1 87 ? 11.469 2.062 -12.943 1.00 92.00 87 VAL A O 1
ATOM 674 N N . ASP A 1 88 ? 13.041 0.745 -13.881 1.00 91.75 88 ASP A N 1
ATOM 675 C CA . ASP A 1 88 ? 13.505 1.707 -14.867 1.00 91.75 88 ASP A CA 1
ATOM 676 C C . ASP A 1 88 ? 12.461 1.915 -15.967 1.00 91.75 88 ASP A C 1
ATOM 678 O O . ASP A 1 88 ? 12.076 3.055 -16.214 1.00 91.75 88 ASP A O 1
ATOM 682 N N . GLU A 1 89 ? 11.908 0.834 -16.520 1.00 93.06 89 GLU A N 1
ATOM 683 C CA . GLU A 1 89 ? 10.818 0.895 -17.503 1.00 93.06 89 GLU A CA 1
ATOM 684 C C . GLU A 1 89 ? 9.549 1.520 -16.905 1.00 93.06 89 GLU A C 1
ATOM 686 O O . GLU A 1 89 ? 8.884 2.325 -17.556 1.00 93.06 89 GLU A O 1
ATOM 691 N N . VAL A 1 90 ? 9.222 1.216 -15.643 1.00 93.38 90 VAL A N 1
ATOM 692 C CA . VAL A 1 90 ? 8.097 1.853 -14.938 1.00 93.38 90 VAL A CA 1
ATOM 693 C C . VAL A 1 90 ? 8.325 3.357 -14.795 1.00 93.38 90 VAL A C 1
ATOM 695 O O . VAL A 1 90 ? 7.404 4.140 -15.020 1.00 93.38 90 VAL A O 1
ATOM 698 N N . ALA A 1 91 ? 9.538 3.780 -14.434 1.00 91.88 91 ALA A N 1
ATOM 699 C CA . ALA A 1 91 ? 9.868 5.196 -14.310 1.00 91.88 91 ALA A CA 1
ATOM 700 C C . ALA A 1 91 ? 9.791 5.926 -15.658 1.00 91.88 91 ALA A C 1
ATOM 702 O O . ALA A 1 91 ? 9.299 7.050 -15.709 1.00 91.88 91 ALA A O 1
ATOM 703 N N . GLU A 1 92 ? 10.220 5.284 -16.745 1.00 91.31 92 GLU A N 1
ATOM 704 C CA . GLU A 1 92 ? 10.098 5.820 -18.105 1.00 91.31 92 GLU A CA 1
ATOM 705 C C . GLU A 1 92 ? 8.628 5.972 -18.522 1.00 91.31 92 GLU A C 1
ATOM 707 O O . GLU A 1 92 ? 8.244 7.029 -19.021 1.00 91.31 92 GLU A O 1
ATOM 712 N N . ASN A 1 93 ? 7.777 4.984 -18.221 1.00 89.69 93 ASN A N 1
ATOM 713 C CA . ASN A 1 93 ? 6.336 5.034 -18.503 1.00 89.69 93 ASN A CA 1
ATOM 714 C C . ASN A 1 93 ? 5.571 6.047 -17.631 1.00 89.69 93 ASN A C 1
ATOM 716 O O . ASN A 1 93 ? 4.494 6.501 -18.012 1.00 89.69 93 ASN A O 1
ATOM 720 N N . MET A 1 94 ? 6.101 6.397 -16.456 1.00 86.31 94 MET A N 1
ATOM 721 C CA . MET A 1 94 ? 5.513 7.390 -15.547 1.00 86.31 94 MET A CA 1
ATOM 722 C C . MET A 1 94 ? 6.133 8.790 -15.669 1.00 86.31 94 MET A C 1
ATOM 724 O O . MET A 1 94 ? 5.749 9.703 -14.933 1.00 86.31 94 MET A O 1
ATOM 728 N N . CYS A 1 95 ? 7.088 8.988 -16.578 1.00 76.50 95 CYS A N 1
ATOM 729 C CA . CYS A 1 95 ? 7.680 10.292 -16.864 1.00 76.50 95 CYS A CA 1
ATOM 730 C C . CYS A 1 95 ? 6.631 11.212 -17.526 1.00 76.50 95 CYS A C 1
ATOM 732 O O . CYS A 1 95 ? 5.915 10.748 -18.414 1.00 76.50 95 CYS A O 1
ATOM 734 N N . PRO A 1 96 ? 6.496 12.500 -17.133 1.00 75.06 96 PRO A N 1
ATOM 735 C CA . PRO A 1 96 ? 7.379 13.319 -16.285 1.00 75.06 96 PRO A CA 1
ATOM 736 C C . PRO A 1 96 ? 7.057 13.321 -14.779 1.00 75.06 96 PRO A C 1
ATOM 738 O O . PRO A 1 96 ? 7.662 14.080 -14.025 1.00 75.06 96 PRO A O 1
ATOM 741 N N . SER A 1 97 ? 6.108 12.510 -14.310 1.00 76.06 97 SER A N 1
ATOM 742 C CA . SER A 1 97 ? 5.569 12.621 -12.949 1.00 76.06 97 SER A CA 1
ATOM 743 C C . SER A 1 97 ? 6.471 12.048 -11.846 1.00 76.06 97 SER A C 1
ATOM 745 O O . SER A 1 97 ? 6.367 12.489 -10.702 1.00 76.06 97 SER A O 1
ATOM 747 N N . MET A 1 98 ? 7.346 11.074 -12.136 1.00 81.88 98 MET A N 1
ATOM 748 C CA . MET A 1 98 ? 8.181 10.411 -11.119 1.00 81.88 98 MET A CA 1
ATOM 749 C C . MET A 1 98 ? 9.559 9.988 -11.639 1.00 81.88 98 MET A C 1
ATOM 751 O O . MET A 1 98 ? 9.709 9.579 -12.783 1.00 81.88 98 MET A O 1
ATOM 755 N N . ASN A 1 99 ? 10.570 10.030 -10.761 1.00 87.38 99 ASN A N 1
ATOM 756 C CA . ASN A 1 99 ? 11.923 9.544 -11.055 1.00 87.38 99 ASN A CA 1
ATOM 757 C C . ASN A 1 99 ? 12.156 8.104 -10.546 1.00 87.38 99 ASN A C 1
ATOM 759 O O . ASN A 1 99 ? 11.429 7.603 -9.683 1.00 87.38 99 ASN A O 1
ATOM 763 N N . LYS A 1 100 ? 13.227 7.459 -11.032 1.00 90.25 100 LYS A N 1
ATOM 764 C CA . LYS A 1 100 ? 13.607 6.071 -10.695 1.00 90.25 100 LYS A CA 1
ATOM 765 C C . LYS A 1 100 ? 13.705 5.805 -9.186 1.00 90.25 100 LYS A C 1
ATOM 767 O O . LYS A 1 100 ? 13.211 4.789 -8.700 1.00 90.25 100 LYS A O 1
ATOM 772 N N . LYS A 1 101 ? 14.299 6.731 -8.422 1.00 90.88 101 LYS A N 1
ATOM 773 C CA . LYS A 1 101 ? 14.460 6.597 -6.961 1.00 90.88 101 LYS A CA 1
ATOM 774 C C . LYS A 1 101 ? 13.103 6.577 -6.251 1.00 90.88 101 LYS A C 1
ATOM 776 O O . LYS A 1 101 ? 12.889 5.762 -5.355 1.00 90.88 101 LYS A O 1
ATOM 781 N N . THR A 1 102 ? 12.179 7.436 -6.676 1.00 90.88 102 THR A N 1
ATOM 782 C CA . THR A 1 102 ? 10.811 7.485 -6.150 1.00 90.88 102 THR A CA 1
ATOM 783 C C . THR A 1 102 ? 10.055 6.196 -6.455 1.00 90.88 102 THR A C 1
ATOM 785 O O . THR A 1 102 ? 9.454 5.631 -5.542 1.00 90.88 102 THR A O 1
ATOM 788 N N . ILE A 1 103 ? 10.134 5.680 -7.687 1.00 93.00 103 ILE A N 1
ATOM 789 C CA . ILE A 1 103 ? 9.503 4.400 -8.045 1.00 93.00 103 ILE A CA 1
ATOM 790 C C . ILE A 1 103 ? 10.076 3.259 -7.202 1.00 93.00 103 ILE A C 1
ATOM 792 O O . ILE A 1 103 ? 9.312 2.479 -6.637 1.00 93.00 103 ILE A O 1
ATOM 796 N N . HIS A 1 104 ? 11.400 3.191 -7.028 1.00 93.12 104 HIS A N 1
ATOM 797 C CA . HIS A 1 104 ? 12.023 2.166 -6.189 1.00 93.12 104 HIS A CA 1
ATOM 798 C C . HIS A 1 104 ? 11.470 2.184 -4.755 1.00 93.12 104 HIS A C 1
ATOM 800 O O . HIS A 1 104 ? 11.085 1.139 -4.226 1.00 93.12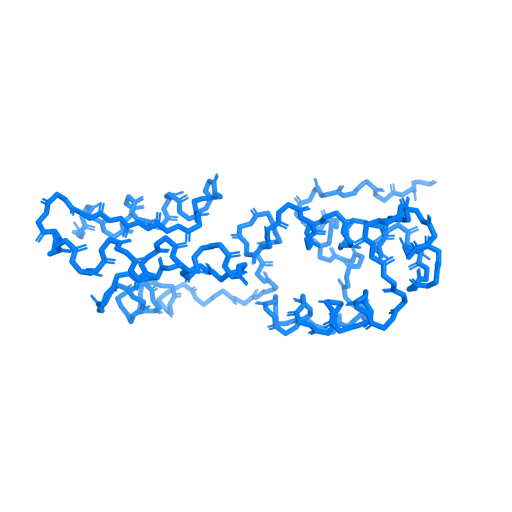 104 HIS A O 1
ATOM 806 N N . ASN A 1 105 ? 11.381 3.370 -4.145 1.00 92.50 105 ASN A N 1
ATOM 807 C CA . ASN A 1 105 ? 10.832 3.537 -2.800 1.00 92.50 105 ASN A CA 1
ATOM 808 C C . ASN A 1 105 ? 9.361 3.121 -2.722 1.00 92.50 105 ASN A C 1
ATOM 810 O O . ASN A 1 105 ? 8.973 2.418 -1.788 1.00 92.50 105 ASN A O 1
ATOM 814 N N . ARG A 1 106 ? 8.550 3.513 -3.710 1.00 93.69 106 ARG A N 1
ATOM 815 C CA . ARG A 1 106 ? 7.132 3.142 -3.763 1.00 93.69 106 ARG A CA 1
ATOM 816 C C . ARG A 1 106 ? 6.948 1.639 -3.918 1.00 93.69 106 ARG A C 1
ATOM 818 O O . ARG A 1 106 ? 6.152 1.074 -3.186 1.00 93.69 106 ARG A O 1
ATOM 825 N N . VAL A 1 107 ? 7.742 0.954 -4.745 1.00 94.75 107 VAL A N 1
ATOM 826 C CA . VAL A 1 107 ? 7.676 -0.517 -4.857 1.00 94.75 107 VAL A CA 1
ATOM 827 C C . VAL A 1 107 ? 7.969 -1.202 -3.517 1.00 94.75 107 VAL A C 1
ATOM 829 O O . VAL A 1 107 ? 7.257 -2.136 -3.141 1.00 94.75 107 VAL A O 1
ATOM 832 N N . SER A 1 108 ? 8.958 -0.722 -2.759 1.00 92.19 108 SER A N 1
ATOM 833 C CA . SER A 1 108 ? 9.230 -1.234 -1.408 1.00 92.19 108 SER A CA 1
ATOM 834 C C . SER A 1 108 ? 8.054 -0.998 -0.453 1.00 92.19 108 SER A C 1
ATOM 836 O O . SER A 1 108 ? 7.677 -1.898 0.300 1.00 92.19 108 SER A O 1
ATOM 838 N N . GLN A 1 109 ? 7.432 0.184 -0.509 1.00 91.06 109 GLN A 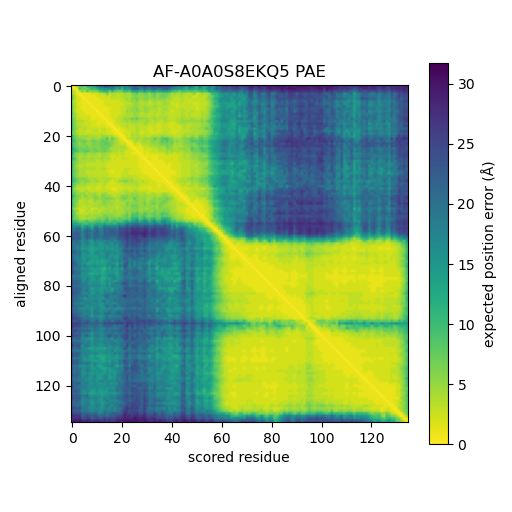N 1
ATOM 839 C CA . GLN A 1 109 ? 6.248 0.500 0.294 1.00 91.06 109 GLN A CA 1
ATOM 840 C C . GLN A 1 109 ? 5.030 -0.335 -0.110 1.00 91.06 109 GLN A C 1
ATOM 842 O O . GLN A 1 109 ? 4.330 -0.817 0.772 1.00 91.06 109 GLN A O 1
ATOM 847 N N . ILE A 1 110 ? 4.803 -0.562 -1.405 1.00 93.69 110 ILE A N 1
ATOM 848 C CA . ILE A 1 110 ? 3.739 -1.423 -1.936 1.00 93.69 110 ILE A CA 1
ATOM 849 C C . ILE A 1 110 ? 3.889 -2.844 -1.388 1.00 93.69 110 ILE A C 1
ATOM 851 O O . ILE A 1 110 ? 2.949 -3.381 -0.808 1.00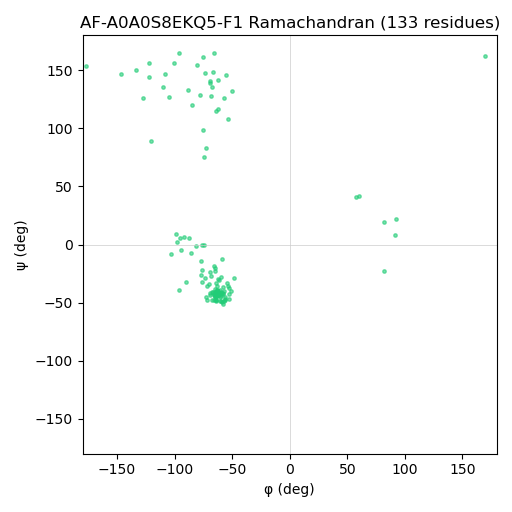 93.69 110 ILE A O 1
ATOM 855 N N . CYS A 1 111 ? 5.082 -3.436 -1.503 1.00 91.25 111 CYS A N 1
ATOM 856 C CA . CYS A 1 111 ? 5.341 -4.789 -1.002 1.00 91.25 111 CYS A CA 1
ATOM 857 C C . CYS A 1 111 ? 5.097 -4.890 0.511 1.00 91.25 111 CYS A C 1
ATOM 859 O O . CYS A 1 111 ? 4.466 -5.835 0.981 1.00 91.25 111 CYS A O 1
ATOM 861 N N . SER A 1 112 ? 5.542 -3.879 1.266 1.00 85.94 112 SER A N 1
ATOM 862 C CA . SER A 1 112 ? 5.312 -3.785 2.710 1.00 85.94 112 SER A CA 1
ATOM 863 C C . SER A 1 112 ? 3.822 -3.650 3.051 1.00 85.94 112 SER A C 1
ATOM 865 O O . SER A 1 112 ? 3.308 -4.412 3.871 1.00 85.94 112 SER A O 1
ATOM 867 N N . LYS A 1 113 ? 3.101 -2.747 2.368 1.00 82.69 113 LYS A N 1
ATOM 868 C CA . LYS A 1 113 ? 1.655 -2.530 2.536 1.00 82.69 113 LYS A CA 1
ATOM 869 C C . LYS A 1 113 ? 0.863 -3.809 2.278 1.00 82.69 113 LYS A C 1
ATOM 871 O O . LYS A 1 113 ? -0.046 -4.104 3.043 1.00 82.69 113 LYS A O 1
ATOM 876 N N . LEU A 1 114 ? 1.222 -4.574 1.247 1.00 85.81 114 LEU A N 1
ATOM 877 C CA . LEU A 1 114 ? 0.521 -5.805 0.868 1.00 85.81 114 LEU A CA 1
ATOM 878 C C . LEU A 1 114 ? 0.996 -7.058 1.614 1.00 85.81 114 LEU A C 1
ATOM 880 O O . LEU A 1 114 ? 0.366 -8.108 1.485 1.00 85.81 114 LEU A O 1
ATOM 884 N N . LYS A 1 115 ? 2.069 -6.949 2.411 1.00 85.94 115 LYS A N 1
ATOM 885 C CA . LYS A 1 115 ? 2.741 -8.062 3.106 1.00 85.94 115 LYS A CA 1
ATOM 886 C C . LYS A 1 115 ? 3.231 -9.160 2.156 1.00 85.94 115 LYS A C 1
ATOM 888 O O . LYS A 1 115 ? 3.129 -10.347 2.459 1.00 85.94 115 LYS A O 1
ATOM 893 N N . ILE A 1 116 ? 3.785 -8.759 1.016 1.00 90.12 116 ILE A N 1
ATOM 894 C CA . ILE A 1 116 ? 4.277 -9.672 -0.021 1.00 90.12 116 ILE A CA 1
ATOM 895 C C . ILE A 1 116 ? 5.754 -9.439 -0.308 1.00 90.12 116 ILE A C 1
ATOM 897 O O . ILE A 1 116 ? 6.289 -8.347 -0.113 1.00 90.12 116 ILE A O 1
ATOM 901 N N . LYS A 1 117 ? 6.421 -10.465 -0.834 1.00 91.50 117 LYS A N 1
ATOM 902 C CA . LYS A 1 117 ? 7.737 -10.313 -1.456 1.00 91.50 117 LYS A CA 1
ATOM 903 C C . LYS A 1 117 ? 7.578 -9.784 -2.877 1.00 91.50 117 LYS A C 1
ATOM 905 O O . LYS A 1 117 ? 6.587 -10.056 -3.548 1.00 91.50 117 LYS A O 1
ATOM 910 N N . ARG A 1 118 ? 8.617 -9.116 -3.381 1.00 91.25 118 ARG A N 1
ATOM 911 C CA . ARG A 1 118 ? 8.672 -8.628 -4.771 1.00 91.25 118 ARG A CA 1
ATOM 912 C C . ARG A 1 118 ? 8.401 -9.737 -5.800 1.00 91.25 118 ARG A C 1
ATOM 914 O O . ARG A 1 118 ? 7.737 -9.493 -6.796 1.00 91.25 118 ARG A O 1
ATOM 921 N N . SER A 1 119 ? 8.859 -10.959 -5.522 1.00 92.44 119 SER A N 1
ATOM 922 C CA . SER A 1 119 ? 8.639 -12.144 -6.363 1.00 92.44 119 SER A CA 1
ATOM 923 C C . SER A 1 119 ? 7.176 -12.595 -6.447 1.00 92.44 119 SER A C 1
ATOM 925 O O . SER A 1 119 ? 6.832 -13.335 -7.355 1.00 92.44 119 SER A O 1
ATOM 927 N N . GLN A 1 120 ? 6.320 -12.167 -5.515 1.00 92.50 120 GLN A N 1
ATOM 928 C CA . GLN A 1 120 ? 4.905 -12.552 -5.452 1.00 92.50 120 GLN A CA 1
ATOM 929 C C . GLN A 1 120 ? 3.988 -11.547 -6.160 1.00 92.50 120 GLN A C 1
ATOM 931 O O . GLN A 1 120 ? 2.794 -11.790 -6.266 1.00 92.50 120 GLN A O 1
ATOM 936 N N . ILE A 1 121 ? 4.514 -10.416 -6.651 1.00 94.56 121 ILE A N 1
ATOM 937 C CA . ILE A 1 121 ? 3.711 -9.351 -7.276 1.00 94.56 121 ILE A CA 1
ATOM 938 C C . ILE A 1 121 ? 2.822 -9.902 -8.398 1.00 94.56 121 ILE A C 1
ATOM 940 O O . ILE A 1 121 ? 1.630 -9.609 -8.431 1.00 94.56 121 ILE A O 1
ATOM 944 N N . GLN A 1 122 ? 3.383 -10.724 -9.288 1.00 93.62 122 GLN A N 1
ATOM 945 C CA . GLN A 1 122 ? 2.647 -11.284 -10.421 1.00 93.62 122 GLN A CA 1
ATOM 946 C C . GLN A 1 122 ? 1.538 -12.247 -9.975 1.00 93.62 122 GLN A C 1
ATOM 948 O O . GLN A 1 122 ? 0.399 -12.115 -10.414 1.00 93.62 122 GLN A O 1
ATOM 953 N N . GLU A 1 123 ? 1.857 -13.176 -9.072 1.00 90.94 123 GLU A N 1
ATOM 954 C CA . GLU A 1 123 ? 0.903 -14.133 -8.498 1.00 90.94 123 GLU A CA 1
ATOM 955 C C . GLU A 1 123 ? -0.282 -13.406 -7.844 1.00 90.94 123 GLU A C 1
ATOM 957 O O . GLU A 1 123 ? -1.440 -13.692 -8.142 1.00 90.94 123 GLU A O 1
ATOM 962 N N . VAL A 1 124 ? 0.011 -12.396 -7.023 1.00 90.25 124 VAL A N 1
ATOM 963 C CA . VAL A 1 124 ? -0.986 -11.580 -6.319 1.00 90.25 124 VAL A CA 1
ATOM 964 C C . VAL A 1 124 ? -1.837 -10.786 -7.310 1.00 90.25 124 VAL A C 1
ATOM 966 O O . VAL A 1 124 ? -3.053 -10.686 -7.155 1.00 90.25 124 VAL A O 1
ATOM 969 N N . ALA A 1 125 ? -1.228 -10.226 -8.355 1.00 92.06 125 ALA A N 1
ATOM 970 C CA . ALA A 1 125 ? -1.961 -9.490 -9.376 1.00 92.06 125 ALA A CA 1
ATOM 971 C C . ALA A 1 125 ? -2.950 -10.387 -10.140 1.00 92.06 125 ALA A C 1
ATOM 973 O O . ALA A 1 125 ? -4.072 -9.957 -10.409 1.00 92.06 125 ALA A O 1
ATOM 974 N N . ILE A 1 126 ? -2.574 -11.634 -10.437 1.00 88.38 126 ILE A N 1
ATOM 975 C CA . ILE A 1 126 ? -3.465 -12.628 -11.056 1.00 88.38 126 ILE A CA 1
ATOM 976 C C . ILE A 1 126 ? -4.575 -13.028 -10.080 1.00 88.38 126 ILE A C 1
ATOM 978 O O . ILE A 1 126 ? -5.748 -12.998 -10.447 1.00 88.38 126 ILE A O 1
ATOM 982 N N . GLN A 1 127 ? -4.224 -13.332 -8.825 1.00 85.88 127 GLN A N 1
ATOM 983 C CA . GLN A 1 127 ? -5.174 -13.717 -7.776 1.00 85.88 127 GLN A CA 1
ATOM 984 C C . GLN A 1 127 ? -6.315 -12.698 -7.619 1.00 85.88 127 GLN A C 1
ATOM 986 O O . GLN A 1 127 ? -7.462 -13.084 -7.402 1.00 85.88 127 GLN A O 1
ATOM 991 N N . TYR A 1 128 ? -6.015 -11.402 -7.755 1.00 84.12 128 TYR A N 1
ATOM 992 C CA . TYR A 1 128 ? -6.989 -10.312 -7.630 1.00 84.12 128 TYR A CA 1
ATOM 993 C C . TYR A 1 128 ? -7.527 -9.774 -8.971 1.00 84.12 128 TYR A C 1
ATOM 995 O O . TYR A 1 128 ? -8.227 -8.750 -8.998 1.00 84.12 128 TYR A O 1
ATOM 1003 N N . GLY A 1 129 ? -7.225 -10.450 -10.086 1.00 85.44 129 GLY A N 1
ATOM 1004 C CA . GLY A 1 129 ? -7.719 -10.100 -11.421 1.00 85.44 129 GLY A CA 1
ATOM 1005 C C . GLY A 1 129 ? -7.307 -8.693 -11.862 1.00 85.44 129 GLY A C 1
ATOM 10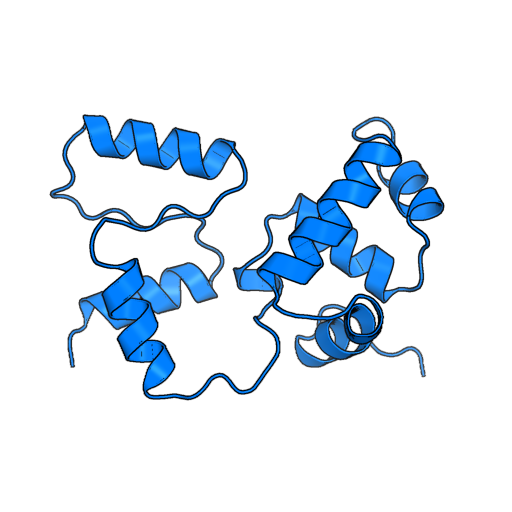06 O O . GLY A 1 129 ? -8.142 -7.923 -12.338 1.00 85.44 129 GLY A O 1
ATOM 1007 N N . LEU A 1 130 ? -6.055 -8.315 -11.598 1.00 86.44 130 LEU A N 1
ATOM 1008 C CA . LEU A 1 130 ? -5.442 -7.062 -12.062 1.00 86.44 130 LEU A CA 1
ATOM 1009 C C . LEU A 1 130 ? -4.756 -7.235 -13.414 1.00 86.44 130 LEU A C 1
ATOM 1011 O O . LEU A 1 130 ? -4.732 -6.313 -14.222 1.00 86.44 130 LEU A O 1
ATOM 1015 N N . ILE A 1 131 ? -4.222 -8.427 -13.665 1.00 85.38 131 ILE A N 1
ATOM 1016 C CA . ILE A 1 131 ? -3.644 -8.809 -14.948 1.00 85.38 131 ILE A CA 1
ATOM 1017 C C . ILE A 1 131 ? -4.164 -10.189 -15.334 1.00 85.38 131 ILE A C 1
ATOM 1019 O O . ILE A 1 131 ? -4.428 -11.026 -14.471 1.00 85.38 131 ILE A O 1
ATOM 1023 N N . ASN A 1 132 ? -4.275 -10.434 -16.636 1.00 80.12 132 ASN A N 1
ATOM 1024 C CA . ASN A 1 132 ? -4.508 -11.777 -17.143 1.00 80.12 132 ASN A CA 1
ATOM 1025 C C . ASN A 1 132 ? -3.151 -12.453 -17.364 1.00 80.12 132 ASN A C 1
ATOM 1027 O O . ASN A 1 132 ? -2.270 -11.825 -17.966 1.00 80.12 132 ASN A O 1
ATOM 1031 N N . PRO A 1 133 ? -2.954 -13.704 -16.910 1.00 64.38 133 PRO A N 1
ATOM 1032 C CA . PRO A 1 133 ? -1.791 -14.468 -17.328 1.00 64.38 133 PRO A CA 1
ATOM 1033 C C . PRO A 1 133 ? -1.808 -14.540 -18.857 1.00 64.38 133 PRO A C 1
ATOM 1035 O O . PRO A 1 133 ? -2.826 -14.893 -19.456 1.00 64.38 133 PRO A O 1
ATOM 1038 N N . LYS A 1 134 ? -0.705 -14.136 -19.496 1.00 57.78 134 LYS A N 1
ATOM 1039 C CA . LYS A 1 134 ? -0.532 -14.397 -20.925 1.00 57.78 134 LYS A CA 1
ATOM 1040 C C . LYS A 1 134 ? -0.514 -15.921 -21.094 1.00 57.78 134 LYS A C 1
ATOM 1042 O O . LYS A 1 134 ? 0.348 -16.570 -20.504 1.00 57.78 134 LYS A O 1
ATOM 1047 N N . LEU A 1 135 ? -1.512 -16.444 -21.813 1.00 42.56 135 LEU A N 1
ATOM 1048 C CA . LEU A 1 135 ? -1.484 -17.773 -22.432 1.00 42.56 135 LEU A CA 1
ATOM 1049 C C . LEU A 1 135 ? -0.248 -17.909 -23.327 1.00 42.56 135 LEU A C 1
ATOM 1051 O O . LEU A 1 135 ? 0.108 -16.895 -23.975 1.00 42.56 135 LEU A O 1
#

Nearest PDB structures (foldseek):
  5hev-assembly1_A  TM=5.217E-01  e=1.401E-04  Enterococcus faecium SD3B-2
  3kln-assembly1_A  TM=4.898E-01  e=2.339E-02  Vibrio cholerae O1 biovar El Tor
  6ww6-assembly1_A  TM=2.936E-01  e=9.419E+00  Enterococcus faecalis
  4bxo-assembly1_A  TM=1.685E-01  e=2.514E+00  Homo sapiens

Radius of gyration: 16.64 Å; Cα contacts (8 Å, |Δi|>4): 112; chains: 1; bounding box: 38×37×40 Å

Foldseek 3Di:
DPPVLVVQVVCLVQAQLEDDDPPDDPVVVVVCVVCVVVQHRDYDPPSVVVNVVVVVVVVPPDFDQCSRQGDPLLLLLLLCLLVVDDLCRSQVVVPPPDHSVRSVVSLVVSCVSRVHDSVCSNVSCVVNVVDDPDD

Mean predicted aligned error: 11.89 Å

Sequence (135 aa):
MSSRLVTILAGYEYGADGYLTKGIKREKIGEAIETVLSGNVYYMPGTKEELAALTNRMPVQGPLNPKVYLNLIDLKIFEFMAMGMTVDEVAENMCPSMNKKTIHNRVSQICSKLKIKRSQIQEVAIQYGLINPKL

Secondary structure (DSSP, 8-state):
--HHHHHHHHHHHTT-SB---TT--HHHHHHHHHHHHTT--B--TTHHHHHHHHHHTS---S---HHHHS-HHHHHHHHHHHTT--HHHHHHHTTTT--HHHHHHHHHHHHHHHT--GGGHHHHHHHTTSSPPP-

pLDDT: mean 81.07, std 12.74, range [37.38, 95.31]